Protein AF-A0AAV4V726-F1 (afdb_monomer_lite)

Foldseek 3Di:
DPPPVVVLVVQLVVLVVLQVVCPVPPRPLVVSLVSLQVSLVVCLVVVNLLSSLVSLCSSLVSCVVVVNNVSNVVSNVVSVVSVD

InterPro domains:
  IPR039494 Factor VIII intron 22 protein [PTHR16797] (5-78)

Sequence (84 aa):
MESNPNDFLTQYKAISAKLKKRFLRKPNISEASAQFGMLAKELENQECPHYSAFCCLAVARCEHTIGNPVYESQNLLQGSTVIS

Organism: NCBI:txid1538125

Radius of gyration: 12.79 Å; chains: 1; bounding box: 32×28×36 Å

Secondary structure (DSSP, 8-state):
----HHHHHHHHHHHHHHHHHHTTS---HHHHHHHHHHHHHHHHHTT-HHHHHHHHHHHHHHHHHHT-HHHHHHHHHHHHHTT-

pLDDT: mean 77.0, std 12.04, range [39.59, 88.94]

Structure (mmCIF, N/CA/C/O backbone):
data_AF-A0AAV4V726-F1
#
_entry.id   AF-A0AAV4V726-F1
#
loop_
_atom_site.group_PDB
_atom_site.id
_atom_site.type_symbol
_atom_site.label_atom_id
_atom_site.label_alt_id
_atom_site.label_comp_id
_atom_site.label_asym_id
_atom_site.label_entity_id
_atom_site.label_seq_id
_atom_site.pdbx_PDB_ins_code
_atom_site.Cartn_x
_atom_site.Cartn_y
_atom_site.Cartn_z
_atom_site.occupancy
_atom_site.B_iso_or_equiv
_atom_site.auth_seq_id
_atom_site.auth_comp_id
_atom_site.auth_asym_id
_atom_site.auth_atom_id
_atom_site.pdbx_PDB_model_num
ATOM 1 N N . MET A 1 1 ? -6.842 12.155 20.985 1.00 39.59 1 MET A N 1
ATOM 2 C CA . MET A 1 1 ? -5.486 11.827 20.509 1.00 39.59 1 MET A CA 1
ATOM 3 C C . MET A 1 1 ? -5.419 12.345 19.078 1.00 39.59 1 MET A C 1
ATOM 5 O O . MET A 1 1 ? -6.023 11.735 18.211 1.00 39.59 1 MET A O 1
ATOM 9 N N . GLU A 1 2 ? -4.872 13.537 18.830 1.00 45.00 2 GLU A N 1
ATOM 10 C CA . GLU A 1 2 ? -4.769 14.043 17.452 1.00 45.00 2 GLU A CA 1
ATOM 11 C C . GLU A 1 2 ? -3.575 13.367 16.777 1.00 45.00 2 GLU A C 1
ATOM 13 O O . GLU A 1 2 ? -2.428 13.776 16.945 1.00 45.00 2 GLU A O 1
ATOM 18 N N . SER A 1 3 ? -3.846 12.276 16.066 1.00 48.97 3 SER A N 1
ATOM 19 C CA . SER A 1 3 ? -2.905 11.635 15.154 1.00 48.97 3 SER A CA 1
ATOM 20 C C . SER A 1 3 ? -2.485 12.652 14.100 1.00 48.97 3 SER A C 1
ATOM 22 O O . SER A 1 3 ? -3.243 12.923 13.175 1.00 48.97 3 SER A O 1
ATOM 24 N N . ASN A 1 4 ? -1.312 13.268 14.280 1.00 53.94 4 ASN A N 1
ATOM 25 C CA . ASN A 1 4 ? -0.796 14.350 13.446 1.00 53.94 4 ASN A CA 1
ATOM 26 C C . ASN A 1 4 ? -0.845 13.942 11.959 1.00 53.94 4 ASN A C 1
ATOM 28 O O . ASN A 1 4 ? 0.005 13.167 11.505 1.00 53.94 4 ASN A O 1
ATOM 32 N N . PRO A 1 5 ? -1.809 14.446 11.165 1.00 55.88 5 PRO A N 1
ATOM 33 C CA . PRO A 1 5 ? -2.062 13.912 9.831 1.00 55.88 5 PRO A CA 1
ATOM 34 C C . PRO A 1 5 ? -0.924 14.201 8.848 1.00 55.88 5 PRO A C 1
ATOM 36 O O . PRO A 1 5 ? -0.825 13.621 7.766 1.00 55.88 5 PRO A O 1
ATOM 39 N N . ASN A 1 6 ? -0.026 15.096 9.248 1.00 59.59 6 ASN A N 1
ATOM 40 C CA . ASN A 1 6 ? 1.140 15.480 8.486 1.00 59.59 6 ASN A CA 1
ATOM 41 C C . ASN A 1 6 ? 2.193 14.372 8.387 1.00 59.59 6 ASN A C 1
ATOM 43 O O . ASN A 1 6 ? 2.875 14.323 7.367 1.00 59.59 6 ASN A O 1
ATOM 47 N N . ASP A 1 7 ? 2.318 13.463 9.356 1.00 73.25 7 ASP A N 1
ATOM 48 C CA . ASP A 1 7 ? 3.352 12.417 9.304 1.00 73.25 7 ASP A CA 1
ATOM 49 C C . ASP A 1 7 ? 3.041 11.348 8.249 1.00 73.25 7 ASP A C 1
ATOM 51 O O . ASP A 1 7 ? 3.873 11.055 7.381 1.00 73.25 7 ASP A O 1
ATOM 55 N N . PHE A 1 8 ? 1.805 10.836 8.229 1.00 74.00 8 PHE A N 1
ATOM 56 C CA . PHE A 1 8 ? 1.405 9.827 7.245 1.00 74.00 8 PHE A CA 1
ATOM 57 C C . PHE A 1 8 ? 1.307 10.413 5.832 1.00 74.00 8 PHE A C 1
ATOM 59 O O . PHE A 1 8 ? 1.732 9.772 4.872 1.00 74.00 8 PHE A O 1
ATOM 66 N N . LEU A 1 9 ? 0.806 11.648 5.678 1.00 76.56 9 LEU A N 1
ATOM 67 C CA . LEU A 1 9 ? 0.768 12.331 4.380 1.00 76.56 9 LEU A CA 1
ATOM 68 C C . LEU A 1 9 ? 2.178 12.587 3.849 1.00 76.56 9 LEU A C 1
ATOM 70 O O . LEU A 1 9 ? 2.407 12.482 2.641 1.00 76.56 9 LEU A O 1
ATOM 74 N N . THR A 1 10 ? 3.127 12.904 4.733 1.00 81.81 10 THR A N 1
ATOM 75 C CA . THR A 1 10 ? 4.535 13.084 4.366 1.00 81.81 10 THR A CA 1
ATOM 76 C C . THR A 1 10 ? 5.154 11.764 3.925 1.00 81.81 10 THR A C 1
ATOM 78 O O . THR A 1 10 ? 5.790 11.734 2.871 1.00 81.81 10 THR A O 1
ATOM 81 N N . GLN A 1 11 ? 4.904 10.656 4.634 1.00 80.62 11 GLN A N 1
ATOM 82 C CA . GLN A 1 11 ? 5.333 9.325 4.191 1.00 80.62 11 GLN A CA 1
ATOM 83 C C . GLN A 1 11 ? 4.676 8.916 2.865 1.00 80.62 11 GLN A C 1
ATOM 85 O O . GLN A 1 11 ? 5.383 8.530 1.935 1.00 80.62 11 GLN A O 1
ATOM 90 N N . TYR A 1 12 ? 3.362 9.092 2.711 1.00 80.81 12 TYR A N 1
ATOM 91 C CA . TYR A 1 12 ? 2.631 8.794 1.475 1.00 80.81 12 TYR A CA 1
ATOM 92 C C . TYR A 1 12 ? 3.186 9.588 0.280 1.00 80.81 12 TYR A C 1
ATOM 94 O O . TYR A 1 12 ? 3.448 9.033 -0.796 1.00 80.81 12 TYR A O 1
ATOM 102 N N . LYS A 1 13 ? 3.426 10.895 0.463 1.00 80.56 13 LYS A N 1
ATOM 103 C CA . LYS A 1 13 ? 4.058 11.756 -0.548 1.00 80.56 13 LYS A CA 1
ATOM 104 C C . LYS A 1 13 ? 5.501 11.346 -0.817 1.00 80.56 13 LYS A C 1
ATOM 106 O O . LYS A 1 13 ? 5.908 11.367 -1.975 1.00 80.56 13 LYS A O 1
ATOM 111 N N . ALA A 1 14 ? 6.266 10.952 0.200 1.00 82.38 14 ALA A N 1
ATOM 112 C CA . ALA A 1 14 ? 7.638 10.485 0.031 1.00 82.38 14 ALA A CA 1
ATOM 113 C C . ALA A 1 14 ? 7.691 9.187 -0.787 1.00 82.38 14 ALA A C 1
ATOM 115 O O . ALA A 1 14 ? 8.492 9.095 -1.716 1.00 82.38 14 ALA A O 1
ATOM 116 N N . ILE A 1 15 ? 6.809 8.219 -0.517 1.00 80.50 15 ILE A N 1
ATOM 117 C CA . ILE A 1 15 ? 6.692 6.971 -1.288 1.00 80.50 15 ILE A CA 1
ATOM 118 C C . ILE A 1 15 ? 6.282 7.283 -2.736 1.00 80.50 15 ILE A C 1
ATOM 120 O O . ILE A 1 15 ? 6.934 6.834 -3.681 1.00 80.50 15 ILE A O 1
ATOM 124 N N . SER A 1 16 ? 5.280 8.146 -2.926 1.00 75.69 16 SER A N 1
ATOM 125 C CA . SER A 1 16 ? 4.834 8.600 -4.253 1.00 75.69 16 SER A CA 1
ATOM 126 C C . SER A 1 16 ? 5.937 9.340 -5.026 1.00 75.69 16 SER A C 1
ATOM 128 O O . SER A 1 16 ? 6.106 9.154 -6.232 1.00 75.69 16 SER A O 1
ATOM 130 N N . ALA A 1 17 ? 6.735 10.162 -4.343 1.00 78.12 17 ALA A N 1
ATOM 131 C CA . ALA A 1 17 ? 7.866 10.871 -4.931 1.00 78.12 17 ALA A CA 1
ATOM 132 C C . ALA A 1 17 ? 9.025 9.925 -5.276 1.00 78.12 17 ALA A C 1
ATOM 134 O O . ALA A 1 17 ? 9.667 10.117 -6.310 1.00 78.12 17 ALA A O 1
ATOM 135 N N . LYS A 1 18 ? 9.278 8.892 -4.459 1.00 73.06 18 LYS A N 1
ATOM 136 C CA . LYS A 1 18 ? 10.248 7.825 -4.757 1.00 73.06 18 LYS A CA 1
ATOM 137 C C . LYS A 1 18 ? 9.830 7.042 -6.001 1.00 73.06 18 LYS A C 1
ATOM 139 O O . LYS A 1 18 ? 10.674 6.833 -6.870 1.00 73.06 18 LYS A O 1
ATOM 144 N N . LEU A 1 19 ? 8.544 6.697 -6.126 1.00 67.94 19 LEU A N 1
ATOM 145 C CA . LEU A 1 19 ? 7.970 6.105 -7.339 1.00 67.94 19 LEU A CA 1
ATOM 146 C C . LEU A 1 19 ? 8.224 7.009 -8.550 1.00 67.94 19 LEU A C 1
ATOM 148 O O . LEU A 1 19 ? 8.852 6.575 -9.512 1.00 67.94 19 LEU A O 1
ATOM 152 N N . LYS A 1 20 ? 7.836 8.290 -8.469 1.00 66.62 20 LYS A N 1
ATOM 153 C CA . LYS A 1 20 ? 7.970 9.259 -9.569 1.00 66.62 20 LYS A CA 1
ATOM 154 C C . LYS A 1 20 ? 9.427 9.539 -9.968 1.00 66.62 20 LYS A C 1
ATOM 156 O O . LYS A 1 20 ? 9.708 9.670 -11.153 1.00 66.62 20 LYS A O 1
ATOM 161 N N . LYS A 1 21 ? 10.367 9.609 -9.014 1.00 59.22 21 LYS A N 1
ATOM 162 C CA . LYS A 1 21 ? 11.802 9.837 -9.291 1.00 59.22 21 LYS A CA 1
ATOM 163 C C . LYS A 1 21 ? 12.521 8.601 -9.842 1.00 59.22 21 LYS A C 1
ATOM 165 O O . LYS A 1 21 ? 13.461 8.761 -10.616 1.00 59.22 21 LYS A O 1
ATOM 170 N N . ARG A 1 22 ? 12.107 7.379 -9.477 1.00 57.22 22 ARG A N 1
ATOM 171 C CA . ARG A 1 22 ? 12.711 6.127 -9.984 1.00 57.22 22 ARG A CA 1
ATOM 172 C C . ARG A 1 22 ? 12.160 5.665 -11.336 1.00 57.22 22 ARG A C 1
ATOM 174 O O . ARG A 1 22 ? 12.710 4.725 -11.899 1.00 57.22 22 ARG A O 1
ATOM 181 N N . PHE A 1 23 ? 11.179 6.358 -11.922 1.00 51.91 23 PHE A N 1
ATOM 182 C CA . PHE A 1 23 ? 10.712 6.088 -13.293 1.00 51.91 23 PHE A CA 1
ATOM 183 C C . PHE A 1 23 ? 11.830 6.141 -14.359 1.00 51.91 23 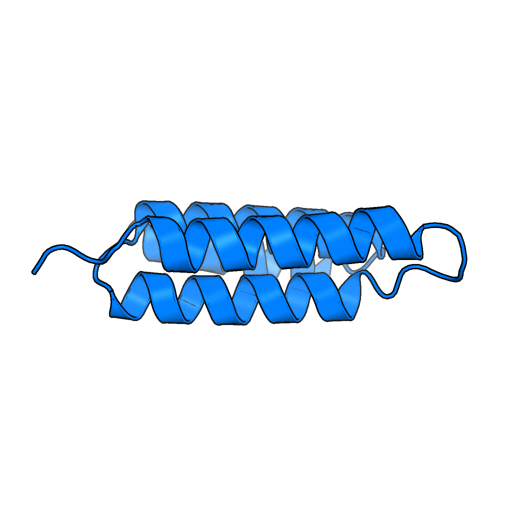PHE A C 1
ATOM 185 O O . PHE A 1 23 ? 11.657 5.573 -15.431 1.00 51.91 23 PHE A O 1
ATOM 192 N N . LEU A 1 24 ? 12.990 6.757 -14.073 1.00 52.94 24 LEU A N 1
ATOM 193 C CA . LEU A 1 24 ? 14.153 6.777 -14.978 1.00 52.94 24 LEU A CA 1
ATOM 194 C C . LEU A 1 24 ? 15.070 5.532 -14.903 1.00 52.94 24 LEU A C 1
ATOM 196 O O . LEU A 1 24 ? 15.898 5.345 -15.790 1.00 52.94 24 LEU A O 1
ATOM 200 N N . ARG A 1 25 ? 14.960 4.666 -13.884 1.00 51.97 25 ARG A N 1
ATOM 201 C CA . ARG A 1 25 ? 15.726 3.405 -13.778 1.00 51.97 25 ARG A CA 1
ATOM 202 C C . ARG A 1 25 ? 14.860 2.351 -13.090 1.00 51.97 25 ARG A C 1
ATOM 204 O O . ARG A 1 25 ? 14.720 2.425 -11.878 1.00 51.97 25 ARG A O 1
ATOM 211 N N . LYS A 1 26 ? 14.303 1.409 -13.870 1.00 50.72 26 LYS A N 1
ATOM 212 C CA . LYS A 1 26 ? 13.520 0.224 -13.440 1.00 50.72 26 LYS A CA 1
ATOM 213 C C . LYS A 1 26 ? 12.759 0.446 -12.119 1.00 50.72 26 LYS A C 1
ATOM 215 O O . LYS A 1 26 ? 13.301 0.157 -11.054 1.00 50.72 26 LYS A O 1
ATOM 220 N N . PRO A 1 27 ? 11.525 0.965 -12.160 1.00 61.62 27 PRO A N 1
ATOM 221 C CA . PRO A 1 27 ? 10.803 1.281 -10.940 1.00 61.62 27 PRO A CA 1
ATOM 222 C C . PRO A 1 27 ? 10.534 -0.012 -10.149 1.00 61.62 27 PRO A C 1
ATOM 224 O O . PRO A 1 27 ? 9.820 -0.897 -10.609 1.00 61.62 27 PRO A O 1
ATOM 227 N N . ASN A 1 28 ? 11.112 -0.135 -8.950 1.00 69.25 28 ASN A N 1
ATOM 228 C CA . ASN A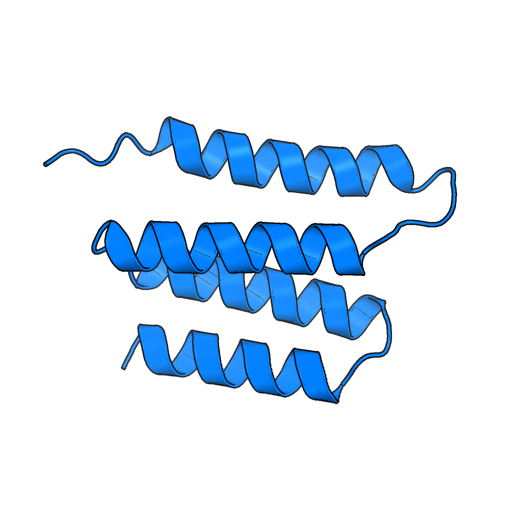 1 28 ? 10.785 -1.195 -7.992 1.00 69.25 28 ASN A CA 1
ATOM 229 C C . ASN A 1 28 ? 9.418 -0.897 -7.364 1.00 69.25 28 ASN A C 1
ATOM 231 O O . ASN A 1 28 ? 9.320 -0.510 -6.201 1.00 69.25 28 ASN A O 1
ATOM 235 N N . ILE A 1 29 ? 8.359 -1.029 -8.160 1.00 73.44 29 ILE A N 1
ATOM 236 C CA . ILE A 1 29 ? 6.981 -0.762 -7.740 1.00 73.44 29 ILE A CA 1
ATOM 237 C C . ILE A 1 29 ? 6.596 -1.689 -6.562 1.00 73.44 29 ILE A C 1
ATOM 239 O O . ILE A 1 29 ? 5.848 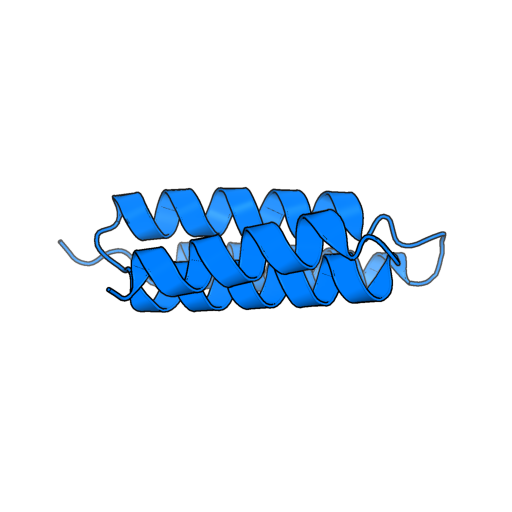-1.250 -5.693 1.00 73.44 29 ILE A O 1
ATOM 243 N N . SER A 1 30 ? 7.218 -2.878 -6.435 1.00 76.31 30 SER A N 1
ATOM 244 C CA . SER A 1 30 ? 7.077 -3.774 -5.263 1.00 76.31 30 SER A CA 1
ATOM 245 C C . SER A 1 30 ? 7.603 -3.174 -3.956 1.00 76.31 30 SER A C 1
ATOM 247 O O . SER A 1 30 ? 7.068 -3.445 -2.890 1.00 76.31 30 SER A O 1
ATOM 249 N N . GLU A 1 31 ? 8.668 -2.366 -3.982 1.00 80.50 31 GLU A N 1
ATOM 250 C CA . GLU A 1 31 ? 9.140 -1.721 -2.743 1.00 80.50 31 GLU A CA 1
ATOM 251 C C . GLU A 1 31 ? 8.184 -0.610 -2.301 1.00 80.50 31 GLU A C 1
ATOM 253 O O . GLU A 1 31 ? 8.052 -0.320 -1.111 1.00 80.50 31 GLU A O 1
ATOM 258 N N . ALA A 1 32 ? 7.553 0.065 -3.262 1.00 81.88 32 ALA A N 1
ATOM 259 C CA . ALA A 1 32 ? 6.591 1.113 -2.966 1.00 81.88 32 ALA A CA 1
ATOM 260 C C . ALA A 1 32 ? 5.281 0.524 -2.437 1.00 81.88 32 ALA A C 1
ATOM 262 O O . ALA A 1 32 ? 4.742 1.038 -1.461 1.00 81.88 32 ALA A O 1
ATOM 263 N N . SER A 1 33 ? 4.814 -0.574 -3.036 1.00 83.25 33 SER A N 1
ATOM 264 C CA . SER A 1 33 ? 3.654 -1.327 -2.563 1.00 83.25 33 SER A CA 1
ATOM 265 C C . SER A 1 33 ? 3.881 -1.832 -1.128 1.00 83.25 33 SER A C 1
ATOM 267 O O . SER A 1 33 ? 3.057 -1.575 -0.256 1.00 83.25 33 SER A O 1
ATOM 269 N N . ALA A 1 34 ? 5.049 -2.408 -0.822 1.00 84.38 34 ALA A N 1
ATOM 270 C CA . ALA A 1 34 ? 5.401 -2.822 0.537 1.00 84.38 34 ALA A CA 1
ATOM 271 C C . ALA A 1 34 ? 5.400 -1.647 1.537 1.00 84.38 34 ALA A C 1
ATOM 273 O O . ALA A 1 34 ? 4.838 -1.766 2.626 1.00 84.38 34 ALA A O 1
ATOM 274 N N . GLN A 1 35 ? 5.961 -0.489 1.161 1.00 86.75 35 GLN A N 1
ATOM 275 C CA . GLN A 1 35 ? 5.944 0.716 2.004 1.00 86.75 35 GLN A CA 1
ATOM 276 C C . GLN A 1 35 ? 4.520 1.238 2.255 1.00 86.75 35 GLN A C 1
ATOM 278 O O . GLN A 1 35 ? 4.201 1.605 3.384 1.00 86.75 35 GLN A O 1
ATOM 283 N N . PHE A 1 36 ? 3.644 1.242 1.245 1.00 87.31 36 PHE A N 1
ATOM 284 C CA . PHE A 1 36 ? 2.232 1.598 1.436 1.00 87.31 36 PHE A CA 1
ATOM 285 C C . PHE A 1 36 ? 1.502 0.594 2.338 1.00 87.31 36 PHE A C 1
ATOM 287 O O . PHE A 1 36 ? 0.667 1.003 3.140 1.00 87.31 36 PHE A O 1
ATOM 294 N N . GLY A 1 37 ? 1.836 -0.698 2.261 1.00 86.56 37 GLY A N 1
ATOM 295 C CA . GLY A 1 37 ? 1.285 -1.727 3.147 1.00 86.56 37 GLY A CA 1
ATOM 296 C C . GLY A 1 37 ? 1.708 -1.554 4.609 1.00 86.56 37 GLY A C 1
ATOM 297 O O . GLY A 1 37 ? 0.893 -1.742 5.510 1.00 86.56 37 GLY A O 1
ATOM 298 N N . MET A 1 38 ? 2.955 -1.141 4.858 1.00 86.25 38 MET A N 1
ATOM 299 C CA . MET A 1 38 ? 3.412 -0.773 6.205 1.00 86.25 38 MET A CA 1
ATOM 300 C C . MET A 1 38 ? 2.662 0.453 6.734 1.00 86.25 38 MET A C 1
ATOM 302 O O . MET A 1 38 ? 2.191 0.433 7.869 1.00 86.25 38 MET A O 1
ATOM 306 N N . LEU A 1 39 ? 2.487 1.476 5.890 1.00 85.81 39 LEU A N 1
ATOM 307 C CA . LEU A 1 39 ? 1.730 2.677 6.240 1.00 85.81 39 LEU A CA 1
ATOM 308 C C . LEU A 1 39 ? 0.266 2.351 6.572 1.00 85.81 39 LEU A C 1
ATOM 310 O O . LEU A 1 39 ? -0.282 2.901 7.520 1.00 85.81 39 LEU A O 1
ATOM 314 N N . ALA A 1 40 ? -0.353 1.430 5.824 1.00 85.06 40 ALA A N 1
ATOM 315 C CA . ALA A 1 40 ? -1.717 0.973 6.079 1.00 85.06 40 ALA A CA 1
ATOM 316 C C . ALA A 1 40 ? -1.858 0.357 7.481 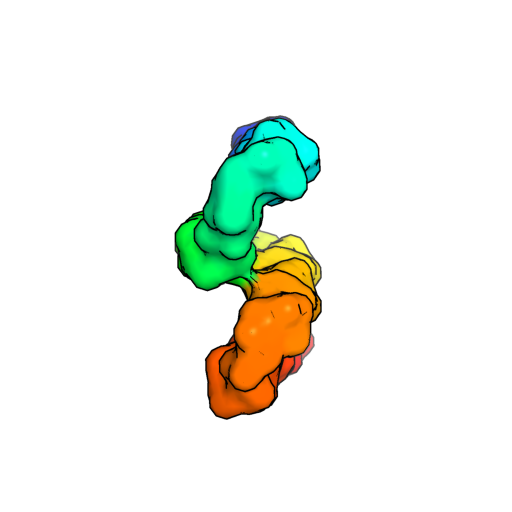1.00 85.06 40 ALA A C 1
ATOM 318 O O . ALA A 1 40 ? -2.755 0.739 8.226 1.00 85.06 40 ALA A O 1
ATOM 319 N N . LYS A 1 41 ? -0.927 -0.522 7.878 1.00 84.44 41 LYS A N 1
ATOM 320 C CA . LYS A 1 41 ? -0.913 -1.118 9.226 1.00 84.44 41 LYS A CA 1
ATOM 321 C C . LYS A 1 41 ? -0.715 -0.084 10.330 1.00 84.44 41 LYS A C 1
ATOM 323 O O . LYS A 1 41 ? -1.352 -0.172 11.373 1.00 84.44 41 LYS A O 1
ATOM 328 N N . GLU A 1 42 ? 0.152 0.900 10.110 1.00 84.81 42 GLU A N 1
ATOM 329 C CA . GLU A 1 42 ? 0.364 1.972 11.084 1.00 84.81 42 GLU A CA 1
ATOM 330 C C . GLU A 1 42 ? -0.889 2.848 11.238 1.00 84.81 42 GLU A C 1
ATOM 332 O O . GLU A 1 42 ? -1.266 3.195 12.354 1.00 84.81 42 GLU A O 1
ATOM 337 N N . LEU A 1 43 ? -1.589 3.131 10.134 1.00 82.06 43 LEU A N 1
ATOM 338 C CA . LEU A 1 43 ? -2.863 3.855 10.132 1.00 82.06 43 LEU A CA 1
ATOM 339 C C . LEU A 1 43 ? -4.004 3.069 10.792 1.00 82.06 43 LEU A C 1
ATOM 341 O O . LEU A 1 43 ? -4.855 3.667 11.447 1.00 82.06 43 LEU A O 1
ATOM 345 N N . GLU A 1 44 ? -4.010 1.746 10.649 1.00 81.62 44 GLU A N 1
ATOM 346 C CA . GLU A 1 44 ? -4.937 0.856 11.354 1.00 81.62 44 GLU A CA 1
ATOM 347 C C . GLU A 1 44 ? -4.702 0.912 12.871 1.00 81.62 44 GLU A C 1
ATOM 349 O O . GLU A 1 44 ? -5.644 1.082 13.640 1.00 81.62 44 GLU A O 1
ATOM 354 N N . ASN A 1 45 ? -3.434 0.903 13.299 1.00 80.75 45 ASN A N 1
ATOM 355 C CA . ASN A 1 45 ? -3.050 1.055 14.705 1.00 80.75 45 ASN A CA 1
ATOM 356 C C . ASN A 1 45 ? -3.320 2.469 15.263 1.00 80.75 45 ASN A C 1
ATOM 358 O O . ASN A 1 45 ? -3.437 2.647 16.471 1.00 80.75 45 ASN A O 1
ATOM 362 N N . GLN A 1 46 ? -3.417 3.477 14.393 1.00 77.94 46 GLN A N 1
ATOM 363 C CA . GLN A 1 46 ? -3.808 4.854 14.727 1.00 77.94 46 GLN A CA 1
ATOM 364 C C . GLN A 1 46 ? -5.339 5.054 14.729 1.00 77.94 46 GLN A C 1
ATOM 366 O O . GLN A 1 46 ? -5.801 6.193 14.698 1.00 77.94 46 GLN A O 1
ATOM 371 N N . GLU A 1 47 ? -6.127 3.971 14.714 1.00 72.94 47 GLU A N 1
ATOM 372 C CA . GLU A 1 47 ? -7.600 3.996 14.707 1.00 72.94 47 GLU A CA 1
ATOM 373 C C . GLU A 1 47 ? -8.193 4.770 13.509 1.00 72.94 47 GLU A C 1
ATOM 375 O O . GLU A 1 47 ? -9.293 5.318 13.571 1.00 72.94 47 GLU A O 1
ATOM 380 N N . CYS A 1 48 ? -7.468 4.806 12.384 1.00 77.00 48 CYS A N 1
ATOM 381 C CA . CYS A 1 48 ? -7.858 5.493 11.151 1.00 77.00 48 CYS A CA 1
ATOM 382 C C . CYS A 1 48 ? -8.122 4.489 10.003 1.00 77.00 48 CYS A C 1
ATOM 384 O O . CYS A 1 48 ? -7.391 4.480 9.002 1.00 77.00 48 CYS A O 1
ATOM 386 N N . PRO A 1 49 ? -9.184 3.661 10.088 1.00 77.81 49 PRO A N 1
ATOM 387 C CA . PRO A 1 49 ? -9.442 2.564 9.146 1.00 77.81 49 PRO A CA 1
ATOM 388 C C . PRO A 1 49 ? -9.648 3.037 7.701 1.00 77.81 49 PRO A C 1
ATOM 390 O O . PRO A 1 49 ? -9.155 2.413 6.762 1.00 77.81 49 PRO A O 1
ATOM 393 N N . HIS A 1 50 ? -10.286 4.196 7.501 1.00 81.75 50 HIS A N 1
ATOM 394 C CA . HIS A 1 50 ? -10.486 4.779 6.168 1.00 81.75 50 HIS A CA 1
ATOM 395 C C . HIS A 1 50 ? -9.167 5.075 5.437 1.00 81.75 50 HIS A C 1
ATOM 397 O O . HIS A 1 50 ? -9.058 4.863 4.228 1.00 81.75 50 HIS A O 1
ATOM 403 N N . TYR A 1 51 ? -8.151 5.548 6.162 1.00 81.75 51 TYR A N 1
ATOM 404 C CA . TYR A 1 51 ? -6.843 5.841 5.578 1.00 81.75 51 TYR A CA 1
ATOM 405 C C . TYR A 1 51 ? -6.027 4.567 5.340 1.00 81.75 51 TYR A C 1
ATOM 407 O O . TYR A 1 51 ? -5.324 4.484 4.328 1.00 81.75 51 TYR A O 1
ATOM 415 N N . SER A 1 52 ? -6.158 3.559 6.213 1.00 84.00 52 SER A N 1
ATOM 416 C CA . SER A 1 52 ? -5.590 2.223 5.981 1.00 84.00 52 SER A CA 1
ATOM 417 C C . SER A 1 52 ? -6.144 1.605 4.690 1.00 84.00 52 SER A C 1
ATOM 419 O O . SER A 1 52 ? -5.372 1.203 3.815 1.00 84.00 52 SER A O 1
ATOM 421 N N . ALA A 1 53 ? -7.466 1.654 4.490 1.00 86.00 53 ALA A N 1
ATOM 422 C CA . ALA A 1 53 ? -8.116 1.183 3.267 1.00 86.00 53 ALA A CA 1
ATOM 423 C C . ALA A 1 53 ? -7.605 1.914 2.012 1.00 86.00 53 ALA A C 1
ATOM 425 O O . ALA A 1 53 ? -7.307 1.283 0.994 1.00 86.00 53 ALA A O 1
ATOM 426 N N . PHE A 1 54 ? -7.423 3.237 2.092 1.00 85.25 54 PHE A N 1
ATOM 427 C CA . PHE A 1 54 ? -6.876 4.034 0.990 1.00 85.25 54 PHE A CA 1
ATOM 428 C C . PHE A 1 54 ? -5.438 3.628 0.634 1.00 85.25 54 PHE A C 1
ATOM 430 O O . PHE A 1 54 ? -5.081 3.537 -0.544 1.00 85.25 54 PHE A O 1
ATOM 437 N N . CYS A 1 55 ? -4.616 3.332 1.644 1.00 86.94 55 CYS A N 1
ATOM 438 C CA . CYS A 1 55 ? -3.264 2.824 1.438 1.00 86.94 55 CYS A CA 1
ATOM 439 C C . CYS A 1 55 ? -3.287 1.423 0.818 1.00 86.94 55 CYS A C 1
ATOM 441 O O . CYS A 1 55 ? -2.601 1.209 -0.177 1.00 86.94 55 CYS A O 1
ATOM 443 N N . CYS A 1 56 ? -4.123 0.502 1.307 1.00 88.62 56 CYS A N 1
ATOM 444 C CA . CYS A 1 56 ? -4.300 -0.833 0.722 1.00 88.62 56 CYS A CA 1
ATOM 445 C C . CYS A 1 56 ? -4.721 -0.786 -0.759 1.00 88.62 56 CYS A C 1
ATOM 447 O O . CYS A 1 56 ? -4.189 -1.547 -1.569 1.0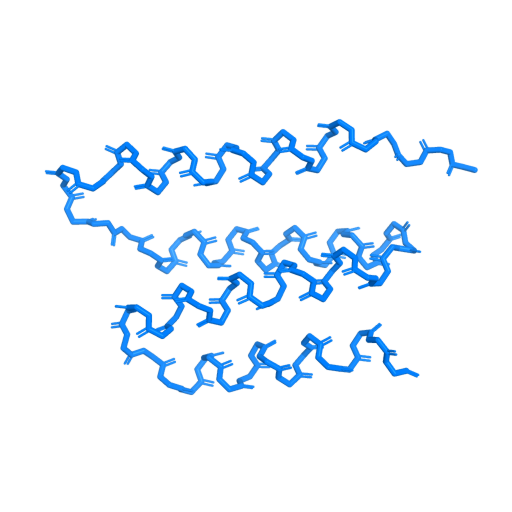0 88.62 56 CYS A O 1
ATOM 449 N N . LEU A 1 57 ? -5.594 0.151 -1.144 1.00 88.56 57 LEU A N 1
ATOM 450 C CA . LEU A 1 57 ? -5.954 0.388 -2.547 1.00 88.56 57 LEU A CA 1
ATOM 451 C C . LEU A 1 57 ? -4.759 0.869 -3.381 1.00 88.56 57 LEU A C 1
ATOM 453 O O . LEU A 1 57 ? -4.574 0.431 -4.517 1.00 88.56 57 LEU A O 1
ATOM 457 N N . ALA A 1 58 ? -3.923 1.755 -2.833 1.00 86.81 58 ALA A N 1
ATOM 458 C CA . ALA A 1 58 ? -2.700 2.192 -3.502 1.00 86.81 58 ALA A CA 1
ATOM 459 C C . ALA A 1 58 ? -1.704 1.033 -3.696 1.00 86.81 58 ALA A C 1
ATOM 461 O O . ALA A 1 58 ? -1.104 0.935 -4.769 1.00 86.81 58 ALA A O 1
ATOM 462 N N . VAL A 1 59 ? -1.575 0.128 -2.714 1.00 88.06 59 VAL A N 1
ATOM 463 C CA . VAL A 1 59 ? -0.775 -1.108 -2.833 1.00 88.06 59 VAL A CA 1
ATOM 464 C C . VAL A 1 59 ? -1.300 -1.978 -3.971 1.00 88.06 59 VAL A C 1
ATOM 466 O O . VAL A 1 59 ? -0.528 -2.346 -4.851 1.00 88.06 59 VAL A O 1
ATOM 469 N N . ALA A 1 60 ? -2.608 -2.249 -4.004 1.00 88.94 60 ALA A N 1
ATOM 470 C CA . ALA A 1 60 ? -3.219 -3.074 -5.044 1.00 88.94 60 ALA A CA 1
ATOM 471 C C . ALA A 1 60 ? -2.971 -2.504 -6.450 1.00 88.94 60 ALA A C 1
ATOM 473 O O . ALA A 1 60 ? -2.589 -3.232 -7.362 1.00 88.94 60 ALA A O 1
ATOM 474 N N . ARG A 1 61 ? -3.074 -1.177 -6.614 1.00 85.94 61 ARG A N 1
ATOM 475 C CA . ARG A 1 61 ? -2.757 -0.495 -7.882 1.00 85.94 61 ARG A CA 1
ATOM 476 C C . ARG A 1 61 ? -1.280 -0.607 -8.266 1.00 85.94 61 ARG A C 1
ATOM 478 O O . ARG A 1 61 ? -0.960 -0.710 -9.453 1.00 85.94 61 ARG A O 1
ATOM 485 N N . CYS A 1 62 ? -0.378 -0.575 -7.285 1.00 84.44 62 CYS A N 1
ATOM 486 C CA . CYS A 1 62 ? 1.048 -0.790 -7.516 1.00 84.44 62 CYS A CA 1
ATOM 487 C C . CYS A 1 62 ? 1.300 -2.227 -8.001 1.00 84.44 62 CYS A C 1
ATOM 489 O O . CYS A 1 62 ? 1.940 -2.407 -9.031 1.00 84.44 62 CYS A O 1
ATOM 491 N N . GLU A 1 63 ? 0.733 -3.230 -7.328 1.00 85.19 63 GLU A N 1
ATOM 492 C CA . GLU A 1 63 ? 0.872 -4.653 -7.682 1.00 85.19 63 GLU A CA 1
ATOM 493 C C . GLU A 1 63 ? 0.254 -4.991 -9.044 1.00 85.19 63 GLU A C 1
ATOM 495 O O . GLU A 1 63 ? 0.856 -5.720 -9.835 1.00 85.19 63 GLU A O 1
ATOM 500 N N . HIS A 1 64 ? -0.878 -4.371 -9.381 1.00 85.19 64 HIS A N 1
ATOM 501 C CA . HIS A 1 64 ? -1.471 -4.450 -10.715 1.00 85.19 64 HIS A CA 1
ATOM 502 C C . HIS A 1 64 ? -0.504 -3.950 -11.801 1.00 85.19 64 HIS A C 1
ATOM 504 O O . HIS A 1 64 ? -0.327 -4.588 -12.835 1.00 85.19 64 HIS A O 1
ATOM 510 N N . THR A 1 65 ? 0.188 -2.834 -11.545 1.00 83.00 65 THR A N 1
ATOM 511 C CA . THR A 1 65 ? 1.177 -2.268 -12.483 1.00 83.00 65 THR A CA 1
ATOM 512 C C . 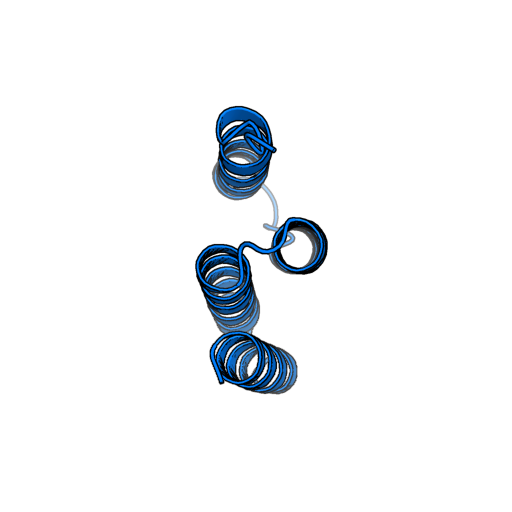THR A 1 65 ? 2.418 -3.160 -12.625 1.00 83.00 65 THR A C 1
ATOM 514 O O . THR A 1 65 ? 3.059 -3.164 -13.673 1.00 83.00 65 THR A O 1
ATOM 517 N N . ILE A 1 66 ? 2.765 -3.921 -11.583 1.00 81.50 66 ILE A N 1
ATOM 518 C CA . ILE A 1 66 ? 3.859 -4.907 -11.607 1.00 81.50 66 ILE A CA 1
ATOM 519 C C . ILE A 1 66 ? 3.466 -6.157 -12.398 1.00 81.50 66 ILE A C 1
ATOM 521 O O . ILE A 1 66 ? 4.335 -6.813 -12.968 1.00 81.50 66 ILE A O 1
ATOM 525 N N . GLY A 1 67 ? 2.171 -6.479 -12.439 1.00 83.06 67 GLY A N 1
ATOM 526 C CA . GLY A 1 67 ? 1.658 -7.727 -12.996 1.00 83.06 67 GLY A CA 1
ATOM 527 C C . GLY A 1 67 ? 1.568 -8.856 -11.967 1.00 83.06 67 GLY A C 1
ATOM 528 O O . GLY A 1 67 ? 1.698 -10.019 -12.339 1.00 83.06 67 GLY A O 1
ATOM 529 N N . ASN A 1 68 ? 1.341 -8.532 -10.686 1.00 82.31 68 ASN A N 1
ATOM 530 C CA . ASN A 1 68 ? 1.114 -9.500 -9.606 1.00 82.31 68 ASN A CA 1
ATOM 531 C C . ASN A 1 68 ? -0.377 -9.542 -9.200 1.00 82.31 68 ASN A C 1
ATOM 533 O O . ASN A 1 68 ? -0.753 -8.990 -8.160 1.00 82.31 68 ASN A O 1
ATOM 537 N N . PRO A 1 69 ? -1.246 -10.233 -9.961 1.00 82.38 69 PRO A N 1
ATOM 538 C CA . PRO A 1 69 ? -2.692 -10.242 -9.704 1.00 82.38 69 PRO A CA 1
ATOM 539 C C . PRO A 1 69 ? -3.069 -10.890 -8.360 1.00 82.38 69 PRO A C 1
ATOM 541 O O . PRO A 1 69 ? -4.091 -10.558 -7.760 1.00 82.38 69 PRO A O 1
ATOM 544 N N . VAL A 1 70 ? -2.236 -11.805 -7.849 1.00 86.94 70 VAL A N 1
ATOM 545 C CA . VAL A 1 70 ? -2.453 -12.461 -6.548 1.00 86.94 70 VAL A CA 1
ATOM 546 C C . VAL A 1 70 ? -2.336 -11.453 -5.405 1.00 86.94 70 VAL A C 1
ATOM 548 O O . VAL A 1 70 ? -3.220 -11.379 -4.553 1.00 86.94 70 VAL A O 1
ATOM 551 N N . TYR A 1 71 ? -1.271 -10.650 -5.410 1.00 84.25 71 TYR A N 1
ATOM 552 C CA . TYR A 1 71 ? -1.045 -9.625 -4.393 1.00 84.25 71 TYR A CA 1
ATOM 553 C C . TYR A 1 71 ? -2.049 -8.478 -4.513 1.00 84.25 71 TYR A C 1
ATOM 555 O O . TYR A 1 71 ? -2.547 -8.007 -3.495 1.00 84.25 71 TYR A O 1
ATOM 563 N N . GLU A 1 72 ? -2.418 -8.082 -5.736 1.00 87.88 72 GLU A N 1
ATOM 564 C CA . GLU A 1 72 ? -3.512 -7.132 -5.978 1.00 87.88 72 GLU A CA 1
ATOM 565 C C . GLU A 1 72 ? -4.801 -7.567 -5.263 1.00 87.88 72 GLU A C 1
ATOM 567 O O . GLU A 1 72 ? -5.375 -6.802 -4.486 1.00 87.88 72 GLU A O 1
ATOM 572 N N . SER A 1 73 ? -5.220 -8.815 -5.488 1.00 88.81 73 SER A N 1
ATOM 573 C CA . SER A 1 73 ? -6.452 -9.377 -4.924 1.00 88.81 73 SER A CA 1
ATOM 574 C C . SER A 1 73 ? -6.402 -9.445 -3.397 1.00 88.81 73 SER A C 1
ATOM 576 O O . SER A 1 73 ? -7.370 -9.089 -2.726 1.00 88.81 73 SER A O 1
ATOM 578 N N . GLN A 1 74 ? -5.263 -9.866 -2.837 1.00 88.31 74 GLN A N 1
ATOM 579 C CA . GLN A 1 74 ? -5.059 -9.912 -1.388 1.00 88.31 74 GLN A CA 1
ATOM 580 C C . GLN A 1 74 ? -5.141 -8.519 -0.760 1.00 88.31 74 GLN A C 1
ATOM 582 O O . GLN A 1 74 ? -5.806 -8.345 0.259 1.00 88.31 74 GLN A O 1
ATOM 587 N N . ASN A 1 75 ? -4.517 -7.513 -1.378 1.00 86.06 75 ASN A N 1
ATOM 588 C CA . ASN A 1 75 ? -4.532 -6.149 -0.860 1.00 86.06 75 ASN A CA 1
ATOM 589 C C . ASN A 1 75 ? -5.893 -5.462 -0.998 1.00 86.06 75 ASN A C 1
ATOM 591 O O . ASN A 1 75 ? -6.266 -4.693 -0.112 1.00 86.06 75 ASN A O 1
ATOM 595 N N . LEU A 1 76 ? -6.645 -5.755 -2.062 1.00 86.12 76 LEU A N 1
ATOM 596 C CA . LEU A 1 76 ? -8.039 -5.326 -2.204 1.00 86.12 76 LEU A CA 1
ATOM 597 C C . LEU A 1 76 ? -8.918 -5.920 -1.105 1.00 86.12 76 LEU A C 1
ATOM 599 O O . LEU A 1 76 ? -9.683 -5.193 -0.473 1.00 86.12 76 LEU A O 1
ATOM 603 N N . LEU A 1 77 ? -8.774 -7.222 -0.851 1.00 88.81 77 LEU A N 1
ATOM 604 C CA . LEU A 1 77 ? -9.529 -7.909 0.190 1.00 88.81 77 LEU A CA 1
ATOM 605 C C . LEU A 1 77 ? -9.188 -7.344 1.571 1.00 88.81 77 LEU A C 1
ATOM 607 O O . LEU A 1 77 ? -10.087 -7.009 2.333 1.00 88.81 77 LEU A O 1
ATOM 611 N N . GLN A 1 78 ? -7.897 -7.157 1.857 1.00 85.31 78 GLN A N 1
ATOM 612 C CA . GLN A 1 78 ? -7.442 -6.575 3.115 1.00 85.31 78 GLN A CA 1
ATOM 613 C C . GLN A 1 78 ? -8.013 -5.170 3.303 1.00 85.31 78 GLN A C 1
ATOM 615 O O . GLN A 1 78 ? -8.591 -4.900 4.347 1.00 85.31 78 GLN A O 1
ATOM 620 N N . GLY A 1 79 ? -7.929 -4.316 2.274 1.00 83.00 79 GLY A N 1
ATOM 621 C CA . GLY A 1 79 ? -8.522 -2.979 2.271 1.00 83.00 79 GLY A CA 1
ATOM 622 C C . GLY A 1 79 ? -10.023 -2.990 2.558 1.00 83.00 79 GLY A C 1
ATOM 623 O O . GLY A 1 79 ? -10.483 -2.155 3.324 1.00 83.00 79 GLY A O 1
ATOM 624 N N . SER A 1 80 ? -10.762 -3.952 1.998 1.00 83.31 80 SER A N 1
ATOM 625 C CA . SER A 1 80 ? -12.196 -4.138 2.253 1.00 83.31 80 SER A CA 1
ATOM 626 C C . SER A 1 80 ? -12.499 -4.584 3.687 1.00 83.31 80 SER A C 1
ATOM 628 O O . SER A 1 80 ? -13.507 -4.162 4.250 1.00 83.31 80 SER A O 1
ATOM 630 N N . THR A 1 81 ? -11.646 -5.420 4.284 1.00 79.56 81 THR A N 1
ATOM 631 C CA . THR A 1 81 ? -11.816 -5.883 5.668 1.00 79.56 81 THR A CA 1
ATOM 632 C C . THR A 1 81 ? -11.588 -4.759 6.674 1.00 79.56 81 THR A C 1
ATOM 634 O O . THR A 1 81 ? -12.285 -4.720 7.677 1.00 79.56 81 THR A O 1
ATOM 637 N N . VAL A 1 82 ? -10.675 -3.813 6.412 1.00 72.38 82 VAL A N 1
ATOM 638 C CA . VAL A 1 82 ? -10.394 -2.716 7.367 1.00 72.38 82 VAL A CA 1
ATOM 639 C C . VAL A 1 82 ? -11.565 -1.735 7.524 1.00 72.38 82 VAL A C 1
ATOM 641 O O . VAL A 1 82 ? -11.604 -0.971 8.482 1.00 72.38 82 VAL A O 1
ATOM 644 N N . ILE A 1 83 ? -12.496 -1.716 6.568 1.00 64.19 83 ILE A N 1
ATOM 645 C CA . ILE A 1 83 ? -13.669 -0.824 6.550 1.00 64.19 83 ILE A CA 1
ATOM 646 C C . ILE A 1 83 ? -14.968 -1.525 6.974 1.00 64.19 83 ILE A C 1
ATOM 648 O O . ILE A 1 83 ? -15.998 -0.854 7.041 1.00 64.19 83 ILE A O 1
ATOM 652 N N . SER A 1 84 ? -14.929 -2.843 7.206 1.00 57.12 84 SER A N 1
ATOM 653 C CA . SER A 1 84 ? -16.078 -3.649 7.654 1.00 57.12 84 SER A CA 1
ATOM 654 C C . SER A 1 84 ? -16.119 -3.740 9.174 1.00 57.12 84 SER A C 1
ATOM 656 O O . SER A 1 84 ? -17.238 -3.657 9.722 1.00 57.12 84 SER A O 1
#